Protein AF-A0A532VH08-F1 (afdb_monomer_lite)

Structure (mmCIF, N/CA/C/O backbone):
data_AF-A0A532VH08-F1
#
_entry.id   AF-A0A532VH08-F1
#
loop_
_atom_site.group_PDB
_atom_site.id
_atom_site.type_symbol
_atom_site.label_atom_id
_atom_site.label_alt_id
_atom_site.label_comp_id
_atom_site.label_asym_id
_atom_site.label_entity_id
_atom_site.label_seq_id
_atom_site.pdbx_PDB_ins_code
_atom_site.Cartn_x
_atom_site.Cartn_y
_atom_site.Cartn_z
_atom_site.occupancy
_atom_site.B_iso_or_equiv
_atom_site.auth_seq_id
_atom_site.auth_comp_id
_atom_site.auth_asym_id
_atom_site.auth_atom_id
_atom_site.pdbx_PDB_model_num
ATOM 1 N N . MET A 1 1 ? -5.605 -29.912 39.527 1.00 62.56 1 MET A N 1
ATOM 2 C CA . MET A 1 1 ? -6.543 -29.839 38.380 1.00 62.56 1 MET A CA 1
ATOM 3 C C . MET A 1 1 ? -7.605 -28.742 38.532 1.00 62.56 1 MET A C 1
ATOM 5 O O . MET A 1 1 ? -7.595 -27.837 37.713 1.00 62.56 1 MET A O 1
ATOM 9 N N . ARG A 1 2 ? -8.442 -28.710 39.589 1.00 68.25 2 ARG A N 1
ATOM 10 C CA . ARG A 1 2 ? -9.484 -27.662 39.776 1.00 68.25 2 ARG A CA 1
ATOM 11 C C . ARG A 1 2 ? -8.990 -26.202 39.764 1.00 68.25 2 ARG A C 1
ATOM 13 O O . ARG A 1 2 ? -9.642 -25.358 39.169 1.00 68.25 2 ARG A O 1
ATOM 20 N N . ARG A 1 3 ? -7.839 -25.901 40.382 1.00 71.44 3 ARG A N 1
ATOM 21 C CA . ARG A 1 3 ? -7.271 -24.534 40.407 1.00 71.44 3 ARG A CA 1
ATOM 22 C C . ARG A 1 3 ? -6.754 -24.064 39.043 1.00 71.44 3 ARG A C 1
ATOM 24 O O . ARG A 1 3 ? -6.886 -22.894 38.728 1.00 71.44 3 ARG A O 1
ATOM 31 N N . ILE A 1 4 ? -6.221 -24.981 38.235 1.00 72.94 4 ILE A N 1
ATOM 32 C CA . ILE A 1 4 ? -5.738 -24.692 36.875 1.00 72.94 4 ILE A CA 1
ATOM 33 C C . ILE A 1 4 ? -6.932 -24.428 35.951 1.00 72.94 4 ILE A C 1
ATOM 35 O O . ILE A 1 4 ? -6.921 -23.461 35.203 1.00 72.94 4 ILE A O 1
ATOM 39 N N . LEU A 1 5 ? -7.998 -25.227 36.070 1.00 71.75 5 LEU A N 1
ATOM 40 C CA . LEU A 1 5 ? -9.233 -25.027 35.311 1.00 71.75 5 LEU A CA 1
ATOM 41 C C . LEU A 1 5 ? -9.911 -23.689 35.654 1.00 71.75 5 LEU A C 1
ATOM 43 O O . LEU A 1 5 ? -10.323 -22.971 34.754 1.00 71.75 5 LEU A O 1
ATOM 47 N N . ALA A 1 6 ? -9.972 -23.320 36.937 1.00 75.06 6 ALA A N 1
ATOM 48 C CA . ALA A 1 6 ? -10.506 -22.023 37.356 1.00 75.06 6 ALA A CA 1
ATOM 49 C C . ALA A 1 6 ? -9.667 -20.844 36.827 1.00 75.06 6 ALA A C 1
ATOM 51 O O . ALA A 1 6 ? -10.232 -19.851 36.380 1.00 75.06 6 ALA A O 1
ATOM 52 N N . LEU A 1 7 ? -8.334 -20.968 36.824 1.00 75.38 7 LEU A N 1
ATOM 53 C CA . LEU A 1 7 ? -7.438 -19.943 36.280 1.00 75.38 7 LEU A CA 1
ATOM 54 C C . LEU A 1 7 ? -7.625 -19.773 34.763 1.00 75.38 7 LEU A C 1
ATOM 56 O O . LEU A 1 7 ? -7.715 -18.651 34.279 1.00 75.38 7 LEU A O 1
ATOM 60 N N . LEU A 1 8 ? -7.738 -20.882 34.024 1.00 74.19 8 LEU A N 1
ATOM 61 C CA . LEU A 1 8 ? -7.987 -20.873 32.579 1.00 74.19 8 LEU A CA 1
ATOM 62 C C . LEU A 1 8 ? -9.340 -20.244 32.232 1.00 74.19 8 LEU A C 1
ATOM 64 O O . LEU A 1 8 ? -9.418 -19.468 31.286 1.00 74.19 8 LEU A O 1
ATOM 68 N N . ILE A 1 9 ? -10.383 -20.531 33.017 1.00 77.69 9 ILE A N 1
ATOM 69 C CA . ILE A 1 9 ? -11.708 -19.921 32.850 1.00 77.69 9 ILE A CA 1
ATOM 70 C C . ILE A 1 9 ? -11.629 -18.405 33.063 1.00 77.69 9 ILE A C 1
ATOM 72 O O . ILE A 1 9 ? -12.128 -17.658 32.231 1.00 77.69 9 ILE A O 1
ATOM 76 N N . VAL A 1 10 ? -10.965 -17.935 34.125 1.00 75.94 10 VAL A N 1
ATOM 77 C CA . VAL A 1 10 ? -10.806 -16.491 34.387 1.00 75.94 10 VAL A CA 1
ATOM 78 C C . VAL A 1 10 ? -10.031 -15.794 33.266 1.00 75.94 10 VAL A C 1
ATOM 80 O O . VAL A 1 10 ? -10.439 -14.722 32.830 1.00 75.94 10 VAL A O 1
ATOM 83 N N . ILE A 1 11 ? -8.957 -16.409 32.759 1.00 74.31 11 ILE A N 1
ATOM 84 C CA . ILE A 1 11 ? -8.199 -15.870 31.621 1.00 74.31 11 ILE A CA 1
ATOM 85 C C . ILE A 1 11 ? -9.108 -15.756 30.391 1.00 74.31 11 ILE A C 1
ATOM 87 O O . ILE A 1 11 ? -9.176 -14.687 29.795 1.00 74.31 11 ILE A O 1
ATOM 91 N N . LEU A 1 12 ? -9.868 -16.803 30.056 1.00 69.75 12 LEU A N 1
ATOM 92 C CA . LEU A 1 12 ? -10.827 -16.782 28.944 1.00 69.75 12 LEU A CA 1
ATOM 93 C C . LEU A 1 12 ? -11.893 -15.686 29.098 1.00 69.75 12 LEU A C 1
ATOM 95 O O . LEU A 1 12 ? -12.170 -14.968 28.139 1.00 69.75 12 LEU A O 1
ATOM 99 N N . PHE A 1 13 ? -12.451 -15.520 30.301 1.00 76.00 13 PHE A N 1
ATOM 100 C CA . PHE A 1 13 ? -13.467 -14.501 30.585 1.00 76.00 13 PHE A CA 1
ATOM 101 C C . PHE A 1 13 ? -12.951 -13.064 30.466 1.00 76.00 13 PHE A C 1
ATOM 103 O O . PHE A 1 13 ? -13.750 -12.171 30.214 1.00 76.00 13 PHE A O 1
ATOM 110 N N . LEU A 1 14 ? -11.649 -12.823 30.636 1.00 75.12 14 LEU A N 1
ATOM 111 C CA . LEU A 1 14 ? -11.055 -11.490 30.484 1.00 75.12 14 LEU A CA 1
ATOM 112 C C . LEU A 1 14 ? -10.554 -11.228 29.058 1.00 75.12 14 LEU A C 1
ATOM 114 O O . LEU A 1 14 ? -10.615 -10.099 28.580 1.00 75.12 14 LEU A O 1
ATOM 118 N N . TRP A 1 15 ? -10.072 -12.260 28.367 1.00 68.38 15 TRP A N 1
ATOM 119 C CA . TRP A 1 15 ? -9.426 -12.109 27.061 1.00 68.38 15 TRP A CA 1
ATOM 120 C C . TRP A 1 15 ? -10.425 -11.987 25.904 1.00 68.38 15 TRP A C 1
ATOM 122 O O . TRP A 1 15 ? -10.233 -11.179 24.994 1.00 68.38 15 TRP A O 1
ATOM 132 N N . VAL A 1 16 ? -11.522 -12.749 25.950 1.00 74.69 16 VAL A N 1
ATOM 133 C CA . VAL A 1 16 ? -12.550 -12.728 24.896 1.00 74.69 16 VAL A CA 1
ATOM 134 C C . VAL A 1 16 ? -13.257 -11.365 24.798 1.00 74.69 16 VAL A C 1
ATOM 136 O O . VAL A 1 16 ? -13.369 -10.846 23.691 1.00 74.69 16 VAL A O 1
ATOM 139 N N . PRO A 1 17 ? -13.678 -10.711 25.899 1.00 79.50 17 PRO A N 1
ATOM 140 C CA . PRO A 1 17 ? -14.313 -9.396 25.799 1.00 79.50 17 PRO A CA 1
ATOM 141 C C . PRO A 1 17 ? -13.361 -8.302 25.312 1.00 79.50 17 PRO A C 1
ATOM 143 O O . PRO A 1 17 ? -13.773 -7.439 24.546 1.00 79.50 17 PRO A O 1
ATOM 146 N N . ALA A 1 18 ? -12.089 -8.339 25.726 1.00 73.81 18 ALA A N 1
ATOM 147 C CA . ALA A 1 18 ? -11.102 -7.337 25.324 1.00 73.81 18 ALA A CA 1
ATOM 148 C C . ALA A 1 18 ? -10.767 -7.420 23.825 1.00 73.81 18 ALA A C 1
ATOM 150 O O . ALA A 1 18 ? -10.678 -6.398 23.149 1.00 73.81 18 ALA A O 1
ATOM 151 N N . THR A 1 19 ? -10.619 -8.638 23.296 1.00 79.62 19 THR A N 1
ATOM 152 C CA . THR A 1 19 ? -10.403 -8.860 21.856 1.00 79.62 19 THR A CA 1
ATOM 153 C C . THR A 1 19 ? -11.618 -8.438 21.035 1.00 79.62 19 THR A C 1
ATOM 155 O O . THR A 1 19 ? -11.456 -7.746 20.035 1.00 79.62 19 THR A O 1
ATOM 158 N N . LEU A 1 20 ? -12.829 -8.762 21.497 1.00 82.94 20 LEU A N 1
ATOM 159 C CA . LEU A 1 20 ? -14.063 -8.335 20.841 1.00 82.94 20 LEU A CA 1
ATOM 160 C C . LEU A 1 20 ? -14.226 -6.808 20.840 1.00 82.94 20 LEU A C 1
ATOM 162 O O . LEU A 1 20 ? -14.571 -6.239 19.812 1.00 82.94 20 LEU A O 1
ATOM 166 N N . ALA A 1 21 ? -13.948 -6.138 21.961 1.00 83.19 21 ALA A N 1
ATOM 167 C CA . ALA A 1 21 ? -14.013 -4.680 22.045 1.00 83.19 21 ALA A CA 1
ATOM 168 C C . ALA A 1 21 ? -13.014 -4.005 21.091 1.00 83.19 21 ALA A C 1
ATOM 170 O O . ALA A 1 21 ? -13.383 -3.066 20.391 1.00 83.19 21 ALA A O 1
ATOM 171 N N . SER A 1 22 ? -11.781 -4.523 21.008 1.00 85.75 22 SER A N 1
ATOM 172 C CA . SER A 1 22 ? -10.783 -4.024 20.052 1.00 85.75 22 SER A CA 1
ATOM 173 C C . SER A 1 22 ? -11.215 -4.214 18.599 1.00 85.75 22 SER A C 1
ATOM 175 O O . SER A 1 22 ? -10.867 -3.378 17.769 1.00 85.75 22 SER A O 1
ATOM 177 N N . GLU A 1 23 ? -11.904 -5.310 18.275 1.00 87.69 23 GLU A N 1
ATOM 178 C CA . GLU A 1 23 ? -12.395 -5.543 16.917 1.00 87.69 23 GLU A CA 1
ATOM 179 C C . GLU A 1 23 ? -13.557 -4.601 16.589 1.00 87.69 23 GLU A C 1
ATOM 181 O O . GLU A 1 23 ? -13.567 -4.007 15.519 1.00 87.69 23 GLU A O 1
ATOM 186 N N . ILE A 1 24 ? -14.484 -4.379 17.526 1.00 86.50 24 ILE A N 1
ATOM 187 C CA . ILE A 1 24 ? -15.583 -3.416 17.353 1.00 86.50 24 ILE A CA 1
ATOM 188 C C . ILE A 1 24 ? -15.036 -2.010 17.089 1.00 86.50 24 ILE A C 1
ATOM 190 O O . ILE A 1 24 ? -15.437 -1.385 16.113 1.00 86.50 24 ILE A O 1
ATOM 194 N N . GLU A 1 25 ? -14.086 -1.534 17.898 1.00 87.44 25 GLU A N 1
ATOM 195 C CA . GLU A 1 25 ? -13.481 -0.209 17.706 1.00 87.44 25 GLU A CA 1
ATOM 196 C C . GLU A 1 25 ? -12.747 -0.101 16.359 1.00 87.44 25 GLU A C 1
ATOM 198 O O . GLU A 1 25 ? -12.806 0.931 15.687 1.00 87.44 25 GLU A O 1
ATOM 203 N N . PHE A 1 26 ? -12.065 -1.175 15.942 1.00 91.31 26 PHE A N 1
ATOM 204 C CA . PHE A 1 26 ? -11.436 -1.235 14.627 1.00 91.31 26 PHE A CA 1
ATOM 205 C C . PHE A 1 26 ? -12.485 -1.113 13.515 1.00 91.31 26 PHE A C 1
ATOM 207 O O . PHE A 1 26 ? -12.312 -0.302 12.617 1.00 91.31 26 PHE A O 1
ATOM 214 N N . GLN A 1 27 ? -13.603 -1.836 13.587 1.00 90.69 27 GLN A N 1
ATOM 215 C CA . GLN A 1 27 ? -14.666 -1.749 12.578 1.00 90.69 27 GLN A CA 1
ATOM 216 C C . GLN A 1 27 ? -15.382 -0.388 12.581 1.00 90.69 27 GLN A C 1
ATOM 218 O O . GLN A 1 27 ? -15.678 0.154 11.517 1.00 90.69 27 GLN A O 1
ATOM 223 N N . GLU A 1 28 ? -15.620 0.212 13.750 1.00 88.81 28 GLU A N 1
ATOM 224 C CA . GLU A 1 28 ? -16.169 1.572 13.858 1.00 88.81 28 GLU A CA 1
ATOM 225 C C . GLU A 1 28 ? -15.267 2.602 13.163 1.00 88.81 28 GLU A C 1
ATOM 227 O O . GLU A 1 28 ? -15.762 3.533 12.516 1.00 88.81 28 GLU A O 1
ATOM 232 N N . GLY A 1 29 ? -13.949 2.394 13.215 1.00 90.62 29 GLY A N 1
ATOM 233 C CA . GLY A 1 29 ? -12.956 3.221 12.539 1.00 90.62 29 GLY A CA 1
ATOM 234 C C . GLY A 1 29 ? -13.136 3.352 11.028 1.00 90.62 29 GLY A C 1
ATOM 235 O O . GLY A 1 29 ? -12.830 4.416 10.482 1.00 90.62 29 GLY A O 1
ATOM 236 N N . LEU A 1 30 ? -13.716 2.346 10.362 1.00 91.00 30 LEU A N 1
ATOM 237 C CA . LEU A 1 30 ? -13.989 2.381 8.919 1.00 91.00 30 LEU A CA 1
ATOM 238 C C . LEU A 1 30 ? -14.964 3.500 8.538 1.00 91.00 30 LEU A C 1
ATOM 240 O O . LEU A 1 30 ? -14.948 3.974 7.403 1.00 91.00 30 LEU A O 1
ATOM 244 N N . SER A 1 31 ? -15.805 3.935 9.481 1.00 91.75 31 SER A N 1
ATOM 245 C CA . SER A 1 31 ? -16.763 5.024 9.275 1.00 91.75 31 SER A CA 1
ATOM 246 C C . SER A 1 31 ? -16.163 6.423 9.469 1.00 91.75 31 SER A C 1
ATOM 248 O O . SER A 1 31 ? -16.812 7.422 9.154 1.00 91.75 31 SER A O 1
ATOM 250 N N . SER A 1 32 ? -14.930 6.517 9.978 1.00 93.50 32 SER A N 1
ATOM 251 C CA . SER A 1 32 ? -14.246 7.792 10.189 1.00 93.50 32 SER A CA 1
ATOM 252 C C . SER A 1 32 ? -13.729 8.384 8.879 1.00 93.50 32 SER A C 1
ATOM 254 O O . SER A 1 32 ? -13.313 7.671 7.970 1.00 93.50 32 SER A O 1
ATOM 256 N N . PHE A 1 33 ? -13.677 9.714 8.810 1.00 92.81 33 PHE A N 1
ATOM 257 C CA . PHE A 1 33 ? -13.095 10.461 7.688 1.00 92.81 33 PHE A CA 1
ATOM 258 C C . PHE A 1 33 ? -11.703 11.030 8.001 1.00 92.81 33 PHE A C 1
ATOM 260 O O . PHE A 1 33 ? -11.117 11.716 7.164 1.00 92.81 33 PHE A O 1
ATOM 267 N N . PHE A 1 34 ? -11.179 10.792 9.208 1.00 95.25 34 PHE A N 1
ATOM 268 C CA . PHE A 1 34 ? -9.961 11.439 9.695 1.00 95.25 34 PHE A CA 1
ATOM 269 C C . PHE A 1 34 ? -8.754 10.504 9.668 1.00 95.25 34 PHE A C 1
ATOM 271 O O . PHE A 1 34 ? -8.799 9.367 10.148 1.00 95.25 34 PHE A O 1
ATOM 278 N N . GLY A 1 35 ? -7.644 11.023 9.143 1.00 94.31 35 GLY A N 1
ATOM 279 C CA . GLY A 1 35 ? -6.388 10.300 9.050 1.00 94.31 35 GLY A CA 1
ATOM 280 C C . GLY A 1 35 ? -5.162 11.192 8.961 1.00 94.31 35 GLY A C 1
ATOM 281 O O . GLY A 1 35 ? -5.267 12.408 8.801 1.00 94.31 35 GLY A O 1
ATOM 282 N N . PHE A 1 36 ? -3.998 10.559 9.072 1.00 95.12 36 PHE A N 1
ATOM 283 C CA . PHE A 1 36 ? -2.697 11.215 9.176 1.00 95.12 36 PHE A CA 1
ATOM 284 C C . PHE A 1 36 ? -1.694 10.602 8.200 1.00 95.12 36 PHE A C 1
ATOM 286 O O . PHE A 1 36 ? -1.861 9.475 7.738 1.00 95.12 36 PHE A O 1
ATOM 293 N N . MET A 1 37 ? -0.653 11.365 7.864 1.00 92.81 37 MET A N 1
ATOM 294 C CA . MET A 1 37 ? 0.363 10.963 6.896 1.00 92.81 37 MET A CA 1
ATOM 2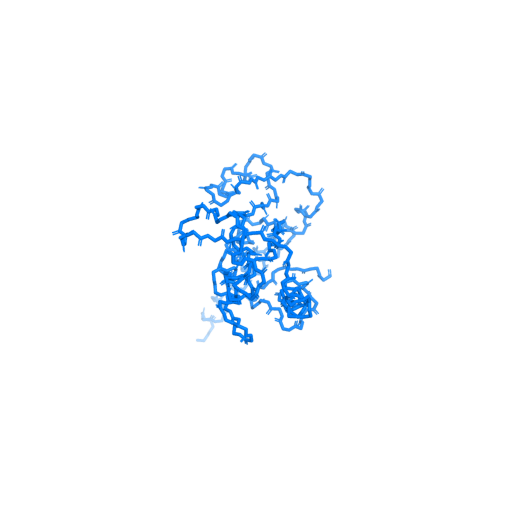95 C C . MET A 1 37 ? 1.785 11.251 7.406 1.00 92.81 37 MET A C 1
ATOM 297 O O . MET A 1 37 ? 2.285 12.361 7.201 1.00 92.81 37 MET A O 1
ATOM 301 N N . PRO A 1 38 ? 2.462 10.258 8.001 1.00 93.19 38 PRO A N 1
ATOM 302 C CA . PRO A 1 38 ? 1.903 9.029 8.569 1.00 93.19 38 PRO A CA 1
ATOM 303 C C . PRO A 1 38 ? 1.427 9.232 10.016 1.00 93.19 38 PRO A C 1
ATOM 305 O O . PRO A 1 38 ? 1.951 10.075 10.745 1.00 93.19 38 PRO A O 1
ATOM 308 N N . ALA A 1 39 ? 0.473 8.412 10.450 1.00 94.19 39 ALA A N 1
ATOM 309 C CA . ALA A 1 39 ? 0.109 8.258 11.860 1.00 94.19 39 ALA A CA 1
ATOM 310 C C . ALA A 1 39 ? 1.216 7.553 12.665 1.00 94.19 39 ALA A C 1
ATOM 312 O O . ALA A 1 39 ? 1.300 7.721 13.879 1.00 94.19 39 ALA A O 1
ATOM 313 N N . GLU A 1 40 ? 2.086 6.781 11.995 1.00 93.06 40 GLU A N 1
ATOM 314 C CA . GLU A 1 40 ? 3.086 5.920 12.638 1.00 93.06 40 GLU A CA 1
ATOM 315 C C . GLU A 1 40 ? 3.971 6.643 13.660 1.00 93.06 40 GLU A C 1
ATOM 317 O O . GLU A 1 40 ? 4.342 6.037 14.671 1.00 93.06 40 GLU A O 1
ATOM 322 N N . PHE A 1 41 ? 4.300 7.915 13.422 1.00 92.44 41 PHE A N 1
ATOM 323 C CA . PHE A 1 41 ? 5.148 8.690 14.325 1.00 92.44 41 PHE A CA 1
ATOM 324 C C . PHE A 1 41 ? 4.620 8.722 15.759 1.00 92.44 41 PHE A C 1
ATOM 326 O O . PHE A 1 41 ? 5.426 8.739 16.687 1.00 92.44 41 PHE A O 1
ATOM 333 N N . ASP A 1 42 ? 3.297 8.708 15.924 1.00 94.88 42 ASP A N 1
ATOM 334 C CA . ASP A 1 42 ? 2.648 8.743 17.224 1.00 94.88 42 ASP A CA 1
ATOM 335 C C . ASP A 1 42 ? 1.209 8.219 17.125 1.00 94.88 42 ASP A C 1
ATOM 337 O O . ASP A 1 42 ? 0.242 8.983 17.124 1.00 94.88 42 ASP A O 1
ATOM 341 N N . PHE A 1 43 ? 1.056 6.900 16.983 1.00 94.94 43 PHE A N 1
ATOM 342 C CA . PHE A 1 43 ? -0.268 6.293 16.832 1.00 94.94 43 PHE A CA 1
ATOM 343 C C . PHE A 1 43 ? -1.202 6.604 18.011 1.00 94.94 43 PHE A C 1
ATOM 345 O O . PHE A 1 43 ? -2.398 6.769 17.793 1.00 94.94 43 PHE A O 1
ATOM 352 N N . GLU A 1 44 ? -0.676 6.703 19.235 1.00 94.69 44 GLU A N 1
ATOM 353 C CA . GLU A 1 44 ? -1.476 6.940 20.442 1.00 94.69 44 GLU A CA 1
ATOM 354 C C . GLU A 1 44 ? -2.117 8.328 20.409 1.00 94.69 44 GLU A C 1
ATOM 356 O O . GLU A 1 44 ? -3.343 8.433 20.365 1.00 94.69 44 GLU A O 1
ATOM 361 N N . HIS A 1 45 ? -1.321 9.394 20.303 1.00 96.00 45 HIS A N 1
ATOM 362 C CA . HIS A 1 45 ? -1.880 10.749 20.272 1.00 96.00 45 HIS A CA 1
ATOM 363 C C . HIS A 1 45 ? -2.657 11.025 18.980 1.00 96.00 45 HIS A C 1
ATOM 365 O O . HIS A 1 45 ? -3.621 11.792 18.972 1.00 96.00 45 HIS A O 1
ATOM 371 N N . THR A 1 46 ? -2.285 10.371 17.877 1.00 95.62 46 THR A N 1
ATOM 372 C CA . THR A 1 46 ? -3.049 10.445 16.627 1.00 95.62 46 THR A CA 1
ATOM 373 C C . THR A 1 46 ? -4.449 9.849 16.797 1.00 95.62 46 THR A C 1
ATOM 375 O O . THR A 1 46 ? -5.426 10.406 16.289 1.00 95.62 46 THR A O 1
ATOM 378 N N . LYS A 1 47 ? -4.563 8.738 17.534 1.00 94.19 47 LYS A N 1
ATOM 379 C CA . LYS A 1 47 ? -5.846 8.105 17.853 1.00 94.19 47 LYS A CA 1
ATOM 380 C C . LYS A 1 47 ? -6.676 8.986 18.781 1.00 94.19 47 LYS A C 1
ATOM 382 O O . LYS A 1 47 ? -7.853 9.207 18.511 1.00 94.19 47 LYS A O 1
ATOM 387 N N . GLU A 1 48 ? -6.058 9.552 19.819 1.00 94.38 48 GLU A N 1
ATOM 388 C CA . GLU A 1 48 ? -6.702 10.502 20.741 1.00 94.38 48 GLU A CA 1
ATOM 389 C C . GLU A 1 48 ? -7.229 11.754 20.023 1.00 94.38 48 GLU A C 1
ATOM 391 O O . GLU A 1 48 ? -8.291 12.273 20.369 1.00 94.38 48 GLU A O 1
ATOM 396 N N . ALA A 1 49 ? -6.536 12.205 18.974 1.00 94.75 49 ALA A N 1
ATOM 397 C CA . ALA A 1 49 ? -6.976 13.297 18.108 1.00 94.75 49 ALA A CA 1
ATOM 398 C C . ALA A 1 49 ? -8.130 12.915 17.153 1.00 94.75 49 ALA A C 1
ATOM 400 O O . ALA A 1 49 ? -8.557 13.741 16.344 1.00 94.75 49 ALA A O 1
ATOM 401 N N . GLY A 1 50 ? -8.641 11.681 17.228 1.00 94.38 50 GLY A N 1
ATOM 402 C CA . GLY A 1 50 ? -9.733 11.176 16.396 1.00 94.38 50 GLY A CA 1
ATOM 403 C C . GLY A 1 50 ? -9.289 10.595 15.053 1.00 94.38 50 GLY A C 1
ATOM 404 O O . GLY A 1 50 ? -10.119 10.443 14.157 1.00 94.38 50 GLY A O 1
ATOM 405 N N . GLY A 1 51 ? -8.001 10.286 14.881 1.00 95.75 51 GLY A N 1
ATOM 406 C CA . GLY A 1 51 ? -7.479 9.624 13.689 1.00 95.75 51 GLY A CA 1
ATOM 407 C C . GLY A 1 51 ? -7.802 8.130 13.659 1.00 95.75 51 GLY A C 1
ATOM 408 O O . GLY A 1 51 ? -7.639 7.431 14.654 1.00 95.75 51 GLY A O 1
ATOM 409 N N . TYR A 1 52 ? -8.226 7.637 12.495 1.00 96.25 52 TYR A N 1
ATOM 410 C CA . TYR A 1 52 ? -8.474 6.208 12.247 1.00 96.25 52 TYR A CA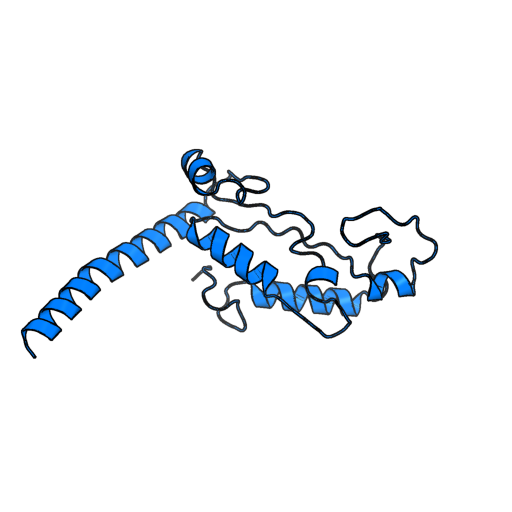 1
ATOM 411 C C . TYR A 1 52 ? -7.850 5.717 10.943 1.00 96.25 52 TYR A C 1
ATOM 413 O O . TYR A 1 52 ? -7.703 4.516 10.746 1.00 96.25 52 TYR A O 1
ATOM 421 N N . TRP A 1 53 ? -7.447 6.629 10.060 1.00 96.44 53 TRP A N 1
ATOM 422 C CA . TRP A 1 53 ? -6.742 6.294 8.831 1.00 96.44 53 TRP A CA 1
ATOM 423 C C . TRP A 1 53 ? -5.274 6.687 8.922 1.00 96.44 53 TRP A C 1
ATOM 425 O O . TRP A 1 53 ? -4.921 7.784 9.354 1.00 96.44 53 TRP A O 1
ATOM 435 N N . ASP A 1 54 ? -4.410 5.791 8.482 1.00 95.75 54 ASP A N 1
ATOM 436 C CA . ASP A 1 54 ? -2.987 6.027 8.345 1.00 95.75 54 ASP A CA 1
ATOM 437 C C . ASP A 1 54 ? -2.606 5.930 6.874 1.00 95.75 54 ASP A C 1
ATOM 439 O O . ASP A 1 54 ? -2.866 4.921 6.216 1.00 95.75 54 ASP A O 1
ATOM 443 N N . ARG A 1 55 ? -1.982 6.983 6.354 1.00 95.19 55 ARG A N 1
ATOM 444 C CA . ARG A 1 55 ? -1.344 6.972 5.045 1.00 95.19 55 ARG A CA 1
ATOM 445 C C . ARG A 1 55 ? 0.168 6.835 5.244 1.00 95.19 55 ARG A C 1
ATOM 447 O O . ARG A 1 55 ? 0.818 7.829 5.576 1.00 95.19 55 ARG A O 1
ATOM 454 N N . PRO A 1 56 ? 0.746 5.657 4.975 1.00 93.81 56 PRO A N 1
ATOM 455 C CA . PRO A 1 56 ? 2.168 5.420 5.184 1.00 93.81 56 PRO A CA 1
ATOM 456 C C . PRO A 1 56 ? 3.045 6.279 4.275 1.00 93.81 56 PRO A C 1
ATOM 458 O O . PRO A 1 56 ? 2.587 6.814 3.255 1.00 93.81 56 PRO A O 1
ATOM 461 N N . PHE A 1 57 ? 4.336 6.353 4.608 1.00 87.25 57 PHE A N 1
ATOM 462 C CA . PHE A 1 57 ? 5.332 6.897 3.688 1.00 87.25 57 PHE A CA 1
ATOM 463 C C . PHE A 1 57 ? 5.288 6.180 2.337 1.00 87.25 57 PHE A C 1
ATOM 465 O O . PHE A 1 57 ? 5.037 4.975 2.243 1.00 87.25 57 PHE A O 1
ATOM 472 N N . PHE A 1 58 ? 5.519 6.953 1.280 1.00 77.31 58 PHE A N 1
ATOM 473 C CA . PHE A 1 58 ? 5.244 6.539 -0.091 1.00 77.31 58 PHE A CA 1
ATOM 474 C C . PHE A 1 58 ? 6.055 5.316 -0.534 1.00 77.31 58 PHE A C 1
ATOM 476 O O . PHE A 1 58 ? 5.607 4.541 -1.371 1.00 77.31 58 PHE A O 1
ATOM 483 N N . GLU A 1 59 ? 7.245 5.143 0.030 1.00 84.31 59 GLU A N 1
ATOM 484 C CA . GLU A 1 59 ? 8.191 4.095 -0.329 1.00 84.31 59 GLU A CA 1
ATOM 485 C C . GLU A 1 59 ? 7.794 2.707 0.189 1.00 84.31 59 GLU A C 1
ATOM 487 O O . GLU A 1 59 ? 8.366 1.711 -0.262 1.00 84.31 59 GLU A O 1
ATOM 492 N N . LEU A 1 60 ? 6.858 2.629 1.142 1.00 91.75 60 LEU A N 1
ATOM 493 C CA . LEU A 1 60 ? 6.460 1.369 1.768 1.00 91.75 60 LEU A CA 1
ATOM 494 C C . LEU A 1 60 ? 5.727 0.455 0.777 1.00 91.75 60 LEU A C 1
ATOM 496 O O . LEU A 1 60 ? 6.025 -0.730 0.706 1.00 91.75 60 LEU A O 1
ATOM 500 N N . PHE A 1 61 ? 4.827 1.021 -0.030 1.00 95.81 61 PHE A N 1
ATOM 501 C CA . PHE A 1 61 ? 4.048 0.312 -1.054 1.00 95.81 61 PHE A CA 1
ATOM 502 C C . PHE A 1 61 ? 4.607 0.542 -2.471 1.00 95.81 61 PHE A C 1
ATOM 504 O O . PHE A 1 61 ? 3.888 0.486 -3.472 1.00 95.81 61 PHE A O 1
ATOM 511 N N . GLU A 1 62 ? 5.908 0.820 -2.569 1.00 95.12 62 GLU A N 1
ATOM 512 C CA . GLU A 1 62 ? 6.612 0.904 -3.846 1.00 95.12 62 GLU A CA 1
ATOM 513 C C . GLU A 1 62 ? 6.889 -0.494 -4.409 1.00 95.12 62 GLU A C 1
ATOM 515 O O . GLU A 1 62 ? 7.387 -1.372 -3.704 1.00 95.12 62 GLU A O 1
ATOM 520 N N . TRP A 1 63 ? 6.637 -0.674 -5.708 1.00 97.19 63 TRP A N 1
ATOM 521 C CA . TRP A 1 63 ? 6.850 -1.937 -6.414 1.00 97.19 63 TRP A CA 1
ATOM 522 C C . TRP A 1 63 ? 8.237 -2.534 -6.154 1.00 97.19 63 TRP A C 1
ATOM 524 O O . TRP A 1 63 ? 8.332 -3.663 -5.696 1.00 97.19 63 TRP A O 1
ATOM 534 N N . GLY A 1 64 ? 9.313 -1.764 -6.321 1.00 94.69 64 GLY A N 1
ATOM 535 C CA . GLY A 1 64 ? 10.683 -2.227 -6.090 1.00 94.69 64 GLY A CA 1
ATOM 536 C C . GLY A 1 64 ? 11.077 -2.418 -4.624 1.00 94.69 64 GLY A C 1
ATOM 537 O O . GLY A 1 64 ? 12.140 -2.980 -4.364 1.00 94.69 64 GLY A O 1
ATOM 538 N N . MET A 1 65 ? 10.272 -1.941 -3.666 1.00 93.44 65 MET A N 1
ATOM 539 C CA . MET A 1 65 ? 10.467 -2.254 -2.245 1.00 93.44 65 MET A CA 1
ATOM 540 C C . MET A 1 65 ? 10.018 -3.686 -1.951 1.00 93.44 65 MET A C 1
ATOM 542 O O . MET A 1 65 ? 10.716 -4.418 -1.257 1.00 93.44 65 MET A O 1
ATOM 546 N N . ILE A 1 66 ? 8.873 -4.079 -2.502 1.00 97.44 66 ILE A N 1
ATOM 547 C CA . ILE A 1 66 ? 8.270 -5.393 -2.269 1.00 97.44 66 ILE A CA 1
ATOM 548 C C . ILE A 1 66 ? 8.844 -6.421 -3.246 1.00 97.44 66 ILE A C 1
ATOM 550 O O . ILE A 1 66 ? 9.213 -7.519 -2.850 1.00 97.44 66 ILE A O 1
ATOM 554 N N . GLU A 1 67 ? 8.964 -6.065 -4.520 1.00 97.62 67 GLU A N 1
ATOM 555 C CA . GLU A 1 67 ? 9.507 -6.903 -5.582 1.00 97.62 67 GLU A CA 1
ATOM 556 C C . GLU A 1 67 ? 10.859 -6.352 -6.043 1.00 97.62 67 GLU A C 1
ATOM 558 O O . GLU A 1 67 ? 10.976 -5.662 -7.055 1.00 97.62 67 GLU A O 1
ATOM 563 N N . SER A 1 68 ? 11.915 -6.615 -5.268 1.00 94.69 68 SER A N 1
ATOM 564 C CA . SER A 1 68 ? 13.254 -6.061 -5.550 1.00 94.69 68 SER A CA 1
ATOM 565 C C . SER A 1 68 ? 13.918 -6.642 -6.808 1.00 94.69 68 SER A C 1
ATOM 567 O O . SER A 1 68 ? 14.880 -6.067 -7.325 1.00 94.69 68 SER A O 1
ATOM 569 N N . LYS A 1 69 ? 13.402 -7.774 -7.300 1.00 95.19 69 LYS A N 1
ATOM 570 C CA . LYS A 1 69 ? 13.750 -8.448 -8.556 1.00 95.19 69 LYS A CA 1
ATOM 571 C C . LYS A 1 69 ? 12.488 -9.107 -9.100 1.00 95.19 69 LYS A C 1
ATOM 573 O O . LYS A 1 69 ? 11.695 -9.595 -8.298 1.00 95.19 69 LYS A O 1
ATOM 578 N N . GLU A 1 70 ? 12.344 -9.176 -10.420 1.00 95.25 70 GLU A N 1
ATOM 579 C CA . GLU A 1 70 ? 11.190 -9.816 -11.063 1.00 95.25 70 GLU A CA 1
ATOM 580 C C . GLU A 1 70 ? 10.926 -11.223 -10.491 1.00 95.25 70 GLU A C 1
ATOM 582 O O . GLU A 1 70 ? 11.823 -12.068 -10.415 1.00 95.25 70 GLU A O 1
ATOM 587 N N . GLY A 1 71 ? 9.693 -11.455 -10.046 1.00 95.50 71 GLY A N 1
ATOM 588 C CA . GLY A 1 71 ? 9.214 -12.696 -9.444 1.00 95.50 71 GLY A CA 1
ATOM 589 C C . GLY A 1 71 ? 9.557 -12.896 -7.963 1.00 95.50 71 GLY A C 1
ATOM 590 O O . GLY A 1 71 ? 9.090 -13.875 -7.376 1.00 95.50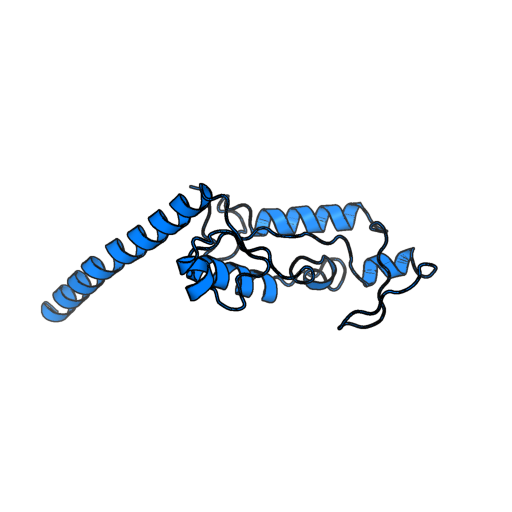 71 GLY A O 1
ATOM 591 N N . TRP A 1 72 ? 10.345 -12.017 -7.337 1.00 97.12 72 TRP A N 1
ATOM 592 C CA . TRP A 1 72 ? 10.773 -12.160 -5.942 1.00 97.12 72 TRP A CA 1
ATOM 593 C C . TRP A 1 72 ? 10.085 -11.138 -5.034 1.00 97.12 72 TRP A C 1
ATOM 595 O O . TRP A 1 72 ? 10.479 -9.977 -5.014 1.00 97.12 72 TRP A O 1
ATOM 605 N N . PHE A 1 73 ? 9.092 -11.585 -4.258 1.00 97.56 73 PHE A N 1
ATOM 606 C CA . PHE A 1 73 ? 8.272 -10.740 -3.383 1.00 97.56 73 PHE A CA 1
ATOM 607 C C . PHE A 1 73 ? 8.673 -10.879 -1.907 1.00 97.56 73 PHE A C 1
ATOM 609 O O . PHE A 1 73 ? 8.758 -11.992 -1.386 1.00 97.56 73 PHE A O 1
ATOM 616 N N . ASP A 1 74 ? 8.853 -9.752 -1.222 1.00 97.56 74 ASP A N 1
ATOM 617 C CA . ASP A 1 74 ? 9.144 -9.656 0.209 1.00 97.56 74 ASP A CA 1
ATOM 618 C C . ASP A 1 74 ? 8.240 -8.609 0.875 1.00 97.56 74 ASP A C 1
ATOM 620 O O . ASP A 1 74 ? 8.463 -7.402 0.783 1.00 97.56 74 ASP A O 1
ATOM 624 N N . PHE A 1 75 ? 7.215 -9.095 1.576 1.00 97.62 75 PHE A N 1
ATOM 625 C CA . PHE A 1 75 ? 6.235 -8.270 2.284 1.00 97.62 75 PHE A CA 1
ATOM 626 C C . PHE A 1 75 ? 6.604 -7.993 3.748 1.00 97.62 75 PHE A C 1
ATOM 628 O O . PHE A 1 75 ? 5.793 -7.442 4.480 1.00 97.62 75 PHE A O 1
ATOM 635 N N . ARG A 1 76 ? 7.798 -8.360 4.238 1.00 97.06 76 ARG A N 1
ATOM 636 C CA . ARG A 1 76 ? 8.099 -8.274 5.685 1.00 97.06 76 ARG A CA 1
ATOM 637 C C . ARG A 1 76 ? 7.903 -6.870 6.260 1.00 97.06 76 ARG A C 1
ATOM 639 O O . ARG A 1 76 ? 7.257 -6.727 7.294 1.00 97.06 76 ARG A O 1
ATOM 646 N N . MET A 1 77 ? 8.429 -5.852 5.578 1.00 95.38 77 MET A N 1
ATOM 647 C CA . MET A 1 77 ? 8.337 -4.453 6.015 1.00 95.38 77 MET A CA 1
ATOM 648 C C . MET A 1 77 ? 6.899 -3.924 5.943 1.00 95.38 77 MET A C 1
ATOM 650 O O . MET A 1 77 ? 6.443 -3.253 6.866 1.00 95.38 77 MET A O 1
ATOM 654 N N . THR A 1 78 ? 6.172 -4.234 4.866 1.00 96.56 78 THR A N 1
ATOM 655 C CA . THR A 1 78 ? 4.778 -3.800 4.696 1.00 96.56 78 THR A CA 1
ATOM 656 C C . THR A 1 78 ? 3.861 -4.497 5.691 1.00 96.56 78 THR A C 1
ATOM 658 O O . THR A 1 78 ? 3.061 -3.837 6.345 1.00 96.56 78 THR A O 1
ATOM 661 N N . ASP A 1 79 ? 4.041 -5.802 5.895 1.00 97.62 79 ASP A N 1
ATOM 662 C CA . ASP A 1 79 ? 3.293 -6.589 6.873 1.00 97.62 79 ASP A CA 1
ATOM 663 C C . ASP A 1 79 ? 3.543 -6.104 8.303 1.00 97.62 79 ASP A C 1
ATOM 665 O O . ASP A 1 79 ? 2.621 -6.031 9.112 1.00 97.62 79 ASP A O 1
ATOM 669 N N . GLU A 1 80 ? 4.798 -5.812 8.660 1.00 96.69 80 GLU A N 1
ATOM 670 C CA . GLU A 1 80 ? 5.138 -5.258 9.973 1.00 96.69 80 GLU A CA 1
ATOM 671 C C . GLU A 1 80 ? 4.424 -3.930 10.218 1.00 96.69 80 GLU A C 1
ATOM 673 O O . GLU A 1 80 ? 3.801 -3.749 11.269 1.00 96.69 80 GLU A O 1
ATOM 678 N N . TYR A 1 81 ? 4.456 -3.047 9.225 1.00 96.31 81 TYR A N 1
ATOM 679 C CA . TYR A 1 81 ? 3.811 -1.750 9.297 1.00 96.31 81 TYR A CA 1
ATOM 680 C C . TYR A 1 81 ? 2.285 -1.875 9.424 1.00 96.31 81 TYR A C 1
ATOM 682 O O . TYR A 1 81 ? 1.706 -1.322 10.360 1.00 96.31 81 TYR A O 1
ATOM 690 N N . VAL A 1 82 ? 1.626 -2.638 8.540 1.00 96.56 82 VAL A N 1
ATOM 691 C CA . VAL A 1 82 ? 0.162 -2.836 8.568 1.00 96.56 82 VAL A CA 1
ATOM 692 C C . VAL A 1 82 ? -0.262 -3.444 9.903 1.00 96.56 82 VAL A C 1
ATOM 694 O O . VAL A 1 82 ? -1.172 -2.938 10.559 1.00 96.56 82 VAL A O 1
ATOM 697 N N . ARG A 1 83 ? 0.452 -4.468 10.385 1.00 96.31 83 ARG A N 1
ATOM 698 C CA . ARG A 1 83 ? 0.181 -5.085 11.691 1.00 96.31 83 ARG A CA 1
ATOM 699 C C . ARG A 1 83 ? 0.312 -4.092 12.842 1.00 96.31 83 ARG A C 1
ATOM 701 O O . ARG A 1 83 ? -0.452 -4.170 13.806 1.00 96.31 83 ARG A O 1
ATOM 708 N N . ARG A 1 84 ? 1.291 -3.187 12.779 1.00 95.81 84 ARG A N 1
ATOM 709 C CA . ARG A 1 84 ? 1.466 -2.136 13.784 1.00 95.81 84 ARG A CA 1
ATOM 710 C C . ARG A 1 84 ? 0.317 -1.132 13.720 1.00 95.81 84 ARG A C 1
ATOM 712 O O . ARG A 1 84 ? -0.278 -0.896 14.762 1.00 95.81 84 ARG A O 1
ATOM 719 N N . ALA A 1 85 ? -0.051 -0.622 12.546 1.00 95.88 85 ALA A N 1
ATOM 720 C CA . ALA A 1 85 ? -1.196 0.281 12.392 1.00 95.88 85 ALA A CA 1
ATOM 721 C C . ALA A 1 85 ? -2.495 -0.346 12.936 1.00 95.88 85 ALA A C 1
ATOM 723 O O . ALA A 1 85 ? -3.173 0.243 13.779 1.00 95.88 85 ALA A O 1
ATOM 724 N N . GLN A 1 86 ? -2.777 -1.601 12.572 1.00 95.44 86 GLN A N 1
ATOM 725 C CA . GLN A 1 86 ? -3.948 -2.334 13.063 1.00 95.44 86 GLN A CA 1
ATOM 726 C C . GLN A 1 86 ? -3.923 -2.552 14.579 1.00 95.44 86 GLN A C 1
ATOM 728 O O . GLN A 1 86 ? -4.973 -2.542 15.218 1.00 95.44 86 GLN A O 1
ATOM 733 N N . ARG A 1 87 ? -2.739 -2.710 15.191 1.00 93.94 87 ARG A N 1
ATOM 734 C CA . ARG A 1 87 ? -2.601 -2.798 16.656 1.00 93.94 87 ARG A CA 1
ATOM 735 C C . ARG A 1 87 ? -3.144 -1.566 17.371 1.00 93.94 87 ARG A C 1
ATOM 737 O O . ARG A 1 87 ? -3.703 -1.725 18.449 1.00 93.94 87 ARG A O 1
ATOM 744 N N . TYR A 1 88 ? -3.001 -0.395 16.764 1.00 94.81 88 TYR A N 1
ATOM 745 C CA . TYR A 1 88 ? -3.482 0.878 17.298 1.00 94.81 88 TYR A CA 1
ATOM 746 C C . TYR A 1 88 ? -4.866 1.276 16.762 1.00 94.81 88 TYR A C 1
ATOM 748 O O . TYR A 1 88 ? -5.312 2.401 16.965 1.00 94.81 88 TYR A O 1
ATOM 756 N N . GLY A 1 89 ? -5.558 0.364 16.073 1.00 94.56 89 GLY A N 1
ATOM 757 C CA . GLY A 1 89 ? -6.901 0.624 15.569 1.00 94.56 89 GLY A CA 1
ATOM 758 C C . GLY A 1 89 ? -6.937 1.564 14.360 1.00 94.56 89 GLY A C 1
ATOM 759 O O . GLY A 1 89 ? -7.910 2.305 14.224 1.00 94.56 89 GLY A O 1
ATOM 760 N N . PHE A 1 90 ? -5.882 1.572 13.534 1.00 95.94 90 PHE A N 1
ATOM 761 C CA . PHE A 1 90 ? -5.817 2.331 12.282 1.00 95.94 90 PHE A CA 1
ATOM 762 C C . PHE A 1 90 ? -6.009 1.441 11.053 1.00 95.94 90 PHE A C 1
ATOM 764 O O . PHE A 1 90 ? -5.455 0.342 10.970 1.00 95.94 90 PHE A O 1
ATOM 771 N N . HIS A 1 91 ? -6.708 1.976 10.057 1.00 95.25 91 HIS A N 1
ATOM 772 C CA . HIS A 1 91 ? -6.800 1.434 8.706 1.00 95.25 91 HIS A CA 1
ATOM 773 C C . HIS A 1 91 ? -5.729 2.049 7.810 1.00 95.25 91 HIS A C 1
ATOM 775 O O . HIS A 1 91 ? -5.462 3.250 7.866 1.00 95.25 91 HIS A O 1
ATOM 781 N N . THR A 1 92 ? -5.125 1.235 6.951 1.00 95.12 92 THR A N 1
ATOM 782 C CA . THR A 1 92 ? -4.056 1.690 6.063 1.00 95.12 92 THR A CA 1
ATOM 783 C C . THR A 1 92 ? -4.615 2.160 4.725 1.00 95.12 92 THR A C 1
ATOM 785 O O . THR A 1 92 ? -5.201 1.385 3.974 1.00 95.12 92 THR A O 1
ATOM 788 N N . LEU A 1 93 ? -4.361 3.423 4.384 1.00 94.56 93 LEU A N 1
ATOM 789 C CA . LEU A 1 93 ? -4.573 3.978 3.052 1.00 94.56 93 LEU A CA 1
ATOM 790 C C . LEU A 1 93 ? -3.259 3.908 2.261 1.00 94.56 93 LEU A C 1
ATOM 792 O O . LEU A 1 93 ? -2.444 4.836 2.279 1.00 94.56 93 LEU A O 1
ATOM 796 N N . ALA A 1 94 ? -3.038 2.784 1.581 1.00 93.44 94 ALA A N 1
ATOM 797 C CA . ALA A 1 94 ? -1.807 2.531 0.839 1.00 93.44 94 ALA A CA 1
ATOM 798 C C . ALA A 1 94 ? -1.672 3.424 -0.411 1.00 93.44 94 ALA A C 1
ATOM 800 O O . ALA A 1 94 ? -2.617 3.621 -1.175 1.00 93.44 94 ALA A O 1
ATOM 801 N N . ASN A 1 95 ? -0.460 3.930 -0.657 1.00 93.12 95 ASN A N 1
ATOM 802 C CA . ASN A 1 95 ? -0.096 4.600 -1.905 1.00 93.12 95 ASN A CA 1
ATOM 803 C C . ASN A 1 95 ? 0.794 3.668 -2.734 1.00 93.12 95 ASN A C 1
ATOM 805 O O . ASN A 1 95 ? 1.990 3.573 -2.476 1.00 93.12 95 ASN A O 1
ATOM 809 N N . ILE A 1 96 ? 0.208 2.970 -3.708 1.00 95.56 96 ILE A N 1
ATOM 810 C CA . ILE A 1 96 ? 0.951 2.025 -4.549 1.00 95.56 96 ILE A CA 1
ATOM 811 C C . ILE A 1 96 ? 1.793 2.803 -5.559 1.00 95.56 96 ILE A C 1
ATOM 813 O O . ILE A 1 96 ? 1.247 3.475 -6.438 1.00 95.56 96 ILE A O 1
ATOM 817 N N . GLN A 1 97 ? 3.118 2.680 -5.473 1.00 94.31 97 GLN A N 1
ATOM 818 C CA . GLN A 1 97 ? 4.017 3.330 -6.425 1.00 94.31 97 GLN A CA 1
ATOM 819 C C . GLN A 1 97 ? 4.520 2.352 -7.497 1.00 94.31 97 GLN A C 1
ATOM 821 O O . GLN A 1 97 ? 5.090 1.313 -7.157 1.00 94.31 97 GLN A O 1
ATOM 826 N N . PRO A 1 98 ? 4.376 2.676 -8.795 1.00 96.06 98 PRO A N 1
ATOM 827 C CA . PRO A 1 98 ? 4.637 1.756 -9.902 1.00 96.06 98 PRO A CA 1
ATOM 828 C C . PRO A 1 98 ? 6.117 1.705 -10.308 1.00 96.06 98 PRO A C 1
ATOM 830 O O . PRO A 1 98 ? 6.438 1.691 -11.494 1.00 96.06 98 PRO A O 1
ATOM 833 N N . PHE A 1 99 ? 7.035 1.741 -9.344 1.00 94.56 99 PHE A N 1
ATOM 834 C CA . PHE A 1 99 ? 8.460 1.905 -9.621 1.00 94.56 99 PHE A CA 1
ATOM 835 C C . PHE A 1 99 ? 9.265 0.751 -9.051 1.00 94.56 99 PHE A C 1
ATOM 837 O O . PHE A 1 99 ? 9.326 0.589 -7.838 1.00 94.56 99 PHE A O 1
ATOM 844 N N . ALA A 1 100 ? 9.938 -0.001 -9.914 1.00 94.88 100 ALA A N 1
ATOM 845 C CA . ALA A 1 100 ? 10.939 -0.977 -9.513 1.00 94.88 100 ALA A CA 1
ATOM 846 C C . ALA A 1 100 ? 12.213 -0.760 -10.324 1.00 94.88 100 ALA A C 1
ATOM 848 O O . ALA A 1 100 ? 12.148 -0.660 -11.542 1.00 94.88 100 ALA A O 1
ATOM 849 N N . HIS A 1 101 ? 13.374 -0.670 -9.671 1.00 92.44 101 HIS A N 1
ATOM 850 C CA . HIS A 1 101 ? 14.624 -0.313 -10.358 1.00 92.44 101 HIS A CA 1
ATOM 851 C C . HIS A 1 101 ? 14.930 -1.250 -11.535 1.00 92.44 101 HIS A C 1
ATOM 853 O O . HIS A 1 101 ? 15.281 -0.790 -12.616 1.00 92.44 101 HIS A O 1
ATOM 859 N N . TRP A 1 102 ? 14.721 -2.553 -11.338 1.00 94.56 102 TRP A N 1
ATOM 860 C CA . TRP A 1 102 ? 14.939 -3.568 -12.366 1.00 94.56 102 TRP A CA 1
ATOM 861 C C . TRP A 1 102 ? 14.012 -3.412 -13.581 1.00 94.56 102 TRP A C 1
ATOM 863 O O . TRP A 1 102 ? 14.413 -3.772 -14.681 1.00 94.56 102 TRP A O 1
ATOM 873 N N . ASP A 1 103 ? 12.808 -2.862 -13.403 1.00 96.75 103 ASP A N 1
ATOM 874 C CA . ASP A 1 103 ? 11.886 -2.546 -14.498 1.00 96.75 103 ASP A CA 1
ATOM 875 C C . ASP A 1 103 ? 12.277 -1.223 -15.167 1.00 96.75 103 ASP A C 1
ATOM 877 O O . ASP A 1 103 ? 12.360 -1.137 -16.389 1.00 96.75 103 ASP A O 1
ATOM 881 N N . GLN A 1 104 ? 12.579 -0.196 -14.369 1.00 95.19 104 GLN A N 1
ATOM 882 C CA . GLN A 1 104 ? 12.899 1.143 -14.866 1.00 95.19 104 GLN A CA 1
ATOM 883 C C . GLN A 1 104 ? 14.167 1.163 -15.734 1.00 95.19 104 GLN A C 1
ATOM 885 O O . GLN A 1 104 ? 14.224 1.891 -16.727 1.00 95.19 104 GLN A O 1
ATOM 890 N N . ASP A 1 105 ? 15.160 0.331 -15.415 1.00 92.31 105 ASP A N 1
ATOM 891 C CA . ASP A 1 105 ? 16.395 0.214 -16.198 1.00 92.31 105 ASP A CA 1
ATOM 892 C C . ASP A 1 105 ? 16.164 -0.310 -17.627 1.00 92.31 105 ASP A C 1
ATOM 894 O O . ASP A 1 105 ? 16.987 -0.056 -18.509 1.00 92.31 105 ASP A O 1
ATOM 898 N N . LEU A 1 106 ? 15.043 -1.000 -17.887 1.00 94.56 106 LEU A N 1
ATOM 899 C CA . LEU A 1 106 ? 14.749 -1.596 -19.195 1.00 94.56 106 LEU A CA 1
ATOM 900 C C . LEU A 1 106 ? 14.472 -0.550 -20.278 1.00 94.56 106 LEU A C 1
ATOM 902 O O . LEU A 1 106 ? 14.793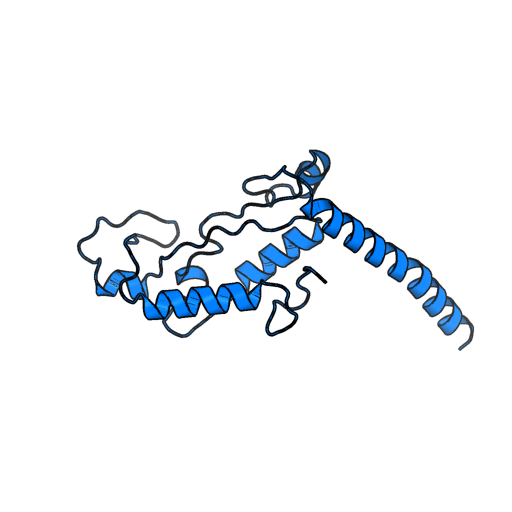 -0.779 -21.444 1.00 94.56 106 LEU A O 1
ATOM 906 N N . CYS A 1 107 ? 13.844 0.576 -19.923 1.00 94.88 107 CYS A N 1
ATOM 907 C CA . CYS A 1 107 ? 13.383 1.554 -20.912 1.00 94.88 107 CYS A CA 1
ATOM 908 C C . CYS A 1 107 ? 13.538 3.029 -20.513 1.00 94.88 107 CYS A C 1
ATOM 910 O O . CYS A 1 107 ? 13.288 3.893 -21.353 1.00 94.88 107 CYS A O 1
ATOM 912 N N . HIS A 1 108 ? 13.999 3.332 -19.291 1.00 94.62 108 HIS A N 1
ATOM 913 C CA . HIS A 1 108 ? 14.096 4.707 -18.777 1.00 94.62 108 HIS A CA 1
ATOM 914 C C . HIS A 1 108 ? 15.514 5.169 -18.456 1.00 94.62 108 HIS A C 1
ATOM 916 O O . HIS A 1 108 ? 15.686 6.148 -17.735 1.00 94.62 108 HIS A O 1
ATOM 922 N N . SER A 1 109 ? 16.545 4.532 -19.011 1.00 86.44 109 SER A N 1
ATOM 923 C CA . SER A 1 109 ? 17.944 4.968 -18.840 1.00 86.44 109 SER A CA 1
ATOM 924 C C . SER A 1 109 ? 18.210 6.406 -19.320 1.00 86.44 109 SER A C 1
ATOM 926 O O . SER A 1 109 ? 19.183 7.035 -18.909 1.00 86.44 109 SER A O 1
ATOM 928 N N . ASN A 1 110 ? 17.326 6.948 -20.161 1.00 90.12 110 ASN A N 1
ATOM 929 C CA . ASN A 1 110 ? 17.344 8.321 -20.660 1.00 90.12 110 ASN A CA 1
ATOM 930 C C . ASN A 1 110 ? 16.608 9.337 -19.763 1.00 90.12 110 ASN A C 1
ATOM 932 O O . ASN A 1 110 ? 16.741 10.541 -19.991 1.00 90.12 110 ASN A O 1
ATOM 936 N N . LEU A 1 111 ? 15.815 8.897 -18.781 1.00 92.06 111 LEU A N 1
ATOM 937 C CA . LEU A 1 111 ? 15.091 9.805 -17.892 1.00 92.06 111 LEU A CA 1
ATOM 938 C C . LEU A 1 111 ? 16.025 10.417 -16.837 1.00 92.06 111 LEU A C 1
ATOM 940 O O . LEU A 1 111 ? 16.987 9.782 -16.395 1.00 92.06 111 LEU A O 1
ATOM 944 N N . PRO A 1 112 ? 15.742 11.647 -16.368 1.00 89.88 112 PRO A N 1
ATOM 945 C CA . PRO A 1 112 ? 16.493 12.225 -15.268 1.00 89.88 112 PRO A CA 1
ATOM 946 C C . PRO A 1 112 ? 16.271 11.396 -14.001 1.00 89.88 112 PRO A C 1
ATOM 948 O O . PRO A 1 112 ? 15.159 11.281 -13.490 1.00 89.88 112 PRO A O 1
ATOM 951 N N . GLY A 1 113 ? 17.351 10.829 -13.469 1.00 88.06 113 GLY A N 1
ATOM 952 C CA . GLY A 1 113 ? 17.274 10.107 -12.207 1.00 88.06 113 GLY A CA 1
ATOM 953 C C . GLY A 1 113 ? 17.029 11.049 -11.025 1.00 88.06 113 GLY A C 1
ATOM 954 O O . GLY A 1 113 ? 17.754 12.033 -10.849 1.00 88.06 113 GLY A O 1
ATOM 955 N N . ILE A 1 114 ? 16.050 10.707 -10.198 1.00 86.44 114 ILE A N 1
ATOM 956 C CA . ILE A 1 114 ? 15.651 11.385 -8.967 1.00 86.44 114 ILE A CA 1
ATOM 957 C C . ILE A 1 114 ? 16.481 10.829 -7.808 1.00 86.44 114 ILE A C 1
ATOM 959 O O . ILE A 1 114 ? 16.680 9.619 -7.690 1.00 86.44 114 ILE A O 1
ATOM 963 N N . LYS A 1 115 ? 17.007 11.711 -6.952 1.00 83.75 115 LYS A N 1
ATOM 964 C CA . LYS A 1 115 ? 17.720 11.290 -5.741 1.00 83.75 115 LYS A CA 1
ATOM 965 C C . LYS A 1 115 ? 16.716 10.736 -4.731 1.00 83.75 115 LYS A C 1
ATOM 967 O O . LYS A 1 115 ? 15.808 11.450 -4.325 1.00 83.75 115 LYS A O 1
ATOM 972 N N . SER A 1 116 ? 16.931 9.499 -4.304 1.00 76.38 116 SER A N 1
ATOM 973 C CA . SER A 1 116 ? 16.212 8.851 -3.207 1.00 76.38 116 SER A CA 1
ATOM 974 C C . SER A 1 116 ? 17.213 8.344 -2.158 1.00 76.38 116 SER A C 1
ATOM 976 O O . SER A 1 116 ? 18.407 8.231 -2.466 1.00 76.38 116 SER A O 1
ATOM 978 N N . PRO A 1 117 ? 16.763 7.968 -0.948 1.00 74.56 117 PRO A N 1
ATOM 979 C CA . PRO A 1 117 ? 17.613 7.282 0.029 1.00 74.56 117 PRO A CA 1
ATOM 980 C C . PRO A 1 117 ? 18.274 6.001 -0.510 1.00 74.56 117 PRO A C 1
ATOM 982 O O . PRO A 1 117 ? 19.335 5.613 -0.034 1.00 74.56 117 PRO A O 1
ATOM 985 N N . ARG A 1 118 ? 17.686 5.363 -1.535 1.00 71.75 118 ARG A N 1
ATOM 986 C CA . ARG A 1 118 ? 18.204 4.145 -2.186 1.00 71.75 118 ARG A CA 1
ATOM 987 C C . ARG A 1 118 ? 19.089 4.434 -3.406 1.00 71.75 118 ARG A C 1
ATOM 989 O O . ARG A 1 118 ? 19.384 3.531 -4.181 1.00 71.75 118 ARG A O 1
ATOM 996 N N . GLY A 1 119 ? 19.497 5.687 -3.597 1.00 79.06 119 GLY A N 1
ATOM 997 C CA . GLY A 1 119 ? 20.303 6.126 -4.733 1.00 79.06 119 GLY A CA 1
ATOM 998 C C . GLY A 1 119 ? 19.492 6.852 -5.804 1.00 79.06 119 GLY A C 1
ATOM 999 O O . GLY A 1 119 ? 18.357 7.286 -5.587 1.00 79.06 119 GLY A O 1
ATOM 1000 N N . ARG A 1 120 ? 20.114 7.050 -6.967 1.00 83.25 120 ARG A N 1
ATOM 1001 C CA . ARG A 1 120 ? 19.485 7.721 -8.107 1.00 83.25 120 ARG A CA 1
ATOM 1002 C C . ARG A 1 120 ? 18.566 6.727 -8.818 1.00 83.25 120 ARG A C 1
ATOM 1004 O O . ARG A 1 120 ? 19.049 5.708 -9.283 1.00 83.25 120 ARG A O 1
ATOM 1011 N N . GLN A 1 121 ? 17.282 7.052 -8.926 1.00 84.25 121 GLN A N 1
ATOM 1012 C CA . GLN A 1 121 ? 16.277 6.199 -9.563 1.00 84.25 121 GLN A CA 1
ATOM 1013 C C . GLN A 1 121 ? 15.492 6.977 -10.611 1.00 84.25 121 GLN A C 1
ATOM 1015 O O . GLN A 1 121 ? 15.141 8.136 -10.391 1.00 84.25 121 GLN A O 1
ATOM 1020 N N . THR A 1 122 ? 15.182 6.356 -11.739 1.00 91.19 122 THR A N 1
ATOM 1021 C CA . THR A 1 122 ? 14.251 6.919 -12.720 1.00 91.19 122 THR A CA 1
ATOM 1022 C C . THR A 1 122 ? 12.818 6.574 -12.317 1.00 91.19 122 THR A C 1
ATOM 1024 O O . THR A 1 122 ? 12.563 5.554 -11.679 1.00 91.19 122 THR A O 1
ATOM 1027 N N . LYS A 1 123 ? 11.888 7.490 -12.596 1.00 91.00 123 LYS A N 1
ATOM 1028 C CA . LYS A 1 123 ? 10.472 7.363 -12.235 1.00 91.00 123 LYS A CA 1
ATOM 1029 C C . LYS A 1 123 ? 9.631 7.634 -13.484 1.00 91.00 123 LYS A C 1
ATOM 1031 O O . LYS A 1 123 ? 9.244 8.768 -13.754 1.00 91.00 123 LYS A O 1
ATOM 1036 N N . GLY A 1 124 ? 9.424 6.593 -14.279 1.00 93.50 124 GLY A N 1
ATOM 1037 C CA . GLY A 1 124 ? 8.591 6.575 -15.477 1.00 93.50 124 GLY A CA 1
ATOM 1038 C C . GLY A 1 124 ? 7.458 5.554 -15.361 1.00 93.50 124 GLY A C 1
ATOM 1039 O O . GLY A 1 124 ? 7.311 4.861 -14.355 1.00 93.50 124 GLY A O 1
ATOM 1040 N N . LYS A 1 125 ? 6.634 5.452 -16.408 1.00 96.00 125 LYS A N 1
ATOM 1041 C CA . LYS A 1 125 ? 5.623 4.386 -16.529 1.00 96.00 125 LYS A CA 1
ATOM 1042 C C . LYS A 1 125 ? 6.311 3.007 -16.473 1.00 96.00 125 LYS A C 1
ATOM 1044 O O . LYS A 1 125 ? 7.382 2.901 -17.063 1.00 96.00 125 LYS A O 1
ATOM 1049 N N . PRO A 1 126 ? 5.715 1.959 -15.873 1.00 97.81 126 PRO A N 1
ATOM 1050 C CA . PRO A 1 126 ? 6.251 0.600 -15.955 1.00 97.81 126 PRO A CA 1
ATOM 1051 C C . PRO A 1 126 ? 6.669 0.209 -17.377 1.00 97.81 126 PRO A C 1
ATOM 1053 O O . PRO A 1 126 ? 5.877 0.382 -18.314 1.00 97.81 126 PRO A O 1
ATOM 1056 N N . CYS A 1 127 ? 7.895 -0.292 -17.535 1.00 97.69 127 CYS A N 1
ATOM 1057 C CA . CYS A 1 127 ? 8.402 -0.770 -18.821 1.00 97.69 127 CYS A CA 1
ATOM 1058 C C . CYS A 1 127 ? 7.708 -2.082 -19.207 1.00 97.69 127 CYS A C 1
ATOM 1060 O O . CYS A 1 127 ? 7.248 -2.235 -20.341 1.00 97.69 127 CYS A O 1
ATOM 1062 N N . ASN A 1 128 ? 7.544 -2.987 -18.241 1.00 97.88 128 ASN A N 1
ATOM 1063 C CA . ASN A 1 128 ? 6.738 -4.192 -18.350 1.00 97.88 128 ASN A CA 1
ATOM 1064 C C . ASN A 1 128 ? 5.402 -4.007 -17.610 1.00 97.88 128 ASN A C 1
ATOM 1066 O O . ASN A 1 128 ? 5.289 -4.190 -16.395 1.00 97.88 128 ASN A O 1
ATOM 1070 N N . ILE A 1 129 ? 4.357 -3.648 -18.361 1.00 97.75 129 ILE A N 1
ATOM 1071 C CA . ILE A 1 129 ? 3.028 -3.407 -17.785 1.00 97.75 129 ILE A CA 1
ATOM 1072 C C . ILE A 1 129 ? 2.391 -4.675 -17.204 1.00 97.75 129 ILE A C 1
ATOM 1074 O O . ILE A 1 129 ? 1.613 -4.578 -16.259 1.00 97.75 129 ILE A O 1
ATOM 1078 N N . A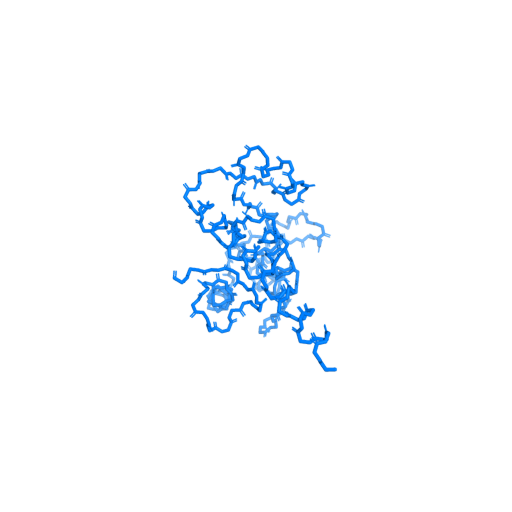SP A 1 130 ? 2.704 -5.852 -17.744 1.00 98.06 130 ASP A N 1
ATOM 1079 C CA . ASP A 1 130 ? 2.122 -7.108 -17.271 1.00 98.06 130 ASP A CA 1
ATOM 1080 C C . ASP A 1 130 ? 2.786 -7.574 -15.972 1.00 98.06 130 ASP A C 1
ATOM 1082 O O . ASP A 1 130 ? 2.090 -8.041 -15.069 1.00 98.06 130 ASP A O 1
ATOM 1086 N N . ALA A 1 131 ? 4.091 -7.335 -15.809 1.00 98.19 131 ALA A N 1
ATOM 1087 C CA . ALA A 1 131 ? 4.760 -7.529 -14.525 1.00 98.19 131 ALA A CA 1
ATOM 1088 C C . ALA A 1 131 ? 4.203 -6.580 -13.451 1.00 98.19 131 ALA A C 1
ATOM 1090 O O . ALA A 1 131 ? 3.884 -7.025 -12.350 1.00 98.19 131 ALA A O 1
ATOM 1091 N N . TYR A 1 132 ? 3.964 -5.304 -13.784 1.00 98.38 132 TYR A N 1
ATOM 1092 C CA . TYR A 1 132 ? 3.333 -4.375 -12.840 1.00 98.38 132 TYR A CA 1
ATOM 1093 C C . TYR A 1 132 ? 1.911 -4.811 -12.448 1.00 98.38 132 TYR A C 1
ATOM 1095 O O . TYR A 1 132 ? 1.552 -4.753 -11.274 1.00 98.38 132 TYR A O 1
ATOM 1103 N N . LYS A 1 133 ? 1.102 -5.307 -13.396 1.00 98.38 133 LYS A N 1
ATOM 1104 C CA . LYS A 1 133 ? -0.218 -5.887 -13.076 1.00 98.38 133 LYS A CA 1
ATOM 1105 C C . LYS A 1 133 ? -0.099 -7.081 -12.128 1.00 98.38 133 LYS A C 1
ATOM 1107 O O . LYS A 1 133 ? -0.867 -7.159 -11.177 1.00 98.38 133 LYS A O 1
ATOM 1112 N N . SER A 1 134 ? 0.850 -7.987 -12.376 1.00 98.25 134 SER A N 1
ATOM 1113 C CA . SER A 1 134 ? 1.115 -9.143 -11.505 1.00 98.25 134 SER A CA 1
ATOM 1114 C C . SER A 1 134 ? 1.458 -8.703 -10.078 1.00 98.25 134 SER A C 1
ATOM 1116 O O . SER A 1 134 ? 0.924 -9.257 -9.118 1.00 98.25 134 SER A O 1
ATOM 1118 N N . PHE A 1 135 ? 2.275 -7.655 -9.935 1.00 98.50 135 PHE A N 1
ATOM 1119 C CA . PHE A 1 135 ? 2.562 -7.043 -8.641 1.00 98.50 135 PHE A CA 1
ATOM 1120 C C . PHE A 1 135 ? 1.310 -6.483 -7.962 1.00 98.50 135 PHE A C 1
ATOM 1122 O O . PHE A 1 135 ? 1.073 -6.793 -6.798 1.00 98.50 135 PHE A O 1
ATOM 1129 N N . VAL A 1 136 ? 0.493 -5.696 -8.673 1.00 98.38 136 VAL A N 1
ATOM 1130 C CA . VAL A 1 136 ? -0.731 -5.109 -8.101 1.00 98.38 136 VAL A CA 1
ATOM 1131 C C . VAL A 1 136 ? -1.700 -6.194 -7.643 1.00 98.38 136 VAL A C 1
ATOM 1133 O O . VAL A 1 136 ? -2.220 -6.083 -6.540 1.00 98.38 136 VAL A O 1
ATOM 1136 N N . ILE A 1 137 ? -1.900 -7.252 -8.437 1.00 98.12 137 ILE A N 1
ATOM 1137 C CA . ILE A 1 137 ? -2.736 -8.397 -8.045 1.00 98.12 137 ILE A CA 1
ATOM 1138 C C . ILE A 1 137 ? -2.204 -8.988 -6.741 1.00 98.12 137 ILE A C 1
ATOM 1140 O O . ILE A 1 137 ? -2.918 -9.007 -5.752 1.00 98.12 137 ILE A O 1
ATOM 1144 N N . ARG A 1 138 ? -0.923 -9.370 -6.687 1.00 98.12 138 ARG A N 1
ATOM 1145 C CA . ARG A 1 138 ? -0.326 -9.963 -5.478 1.00 98.12 138 ARG A CA 1
ATOM 1146 C C . ARG A 1 138 ? -0.386 -9.051 -4.259 1.00 98.12 138 ARG A C 1
ATOM 1148 O O . ARG A 1 138 ? -0.496 -9.549 -3.148 1.00 98.12 138 ARG A O 1
ATOM 1155 N N . LEU A 1 139 ? -0.260 -7.741 -4.452 1.00 97.75 139 LEU A N 1
ATOM 1156 C CA . LEU A 1 139 ? -0.375 -6.772 -3.371 1.00 97.75 139 LEU A CA 1
ATOM 1157 C C . LEU A 1 139 ? -1.816 -6.667 -2.853 1.00 97.75 139 LEU A C 1
ATOM 1159 O O . LEU A 1 139 ? -2.001 -6.519 -1.651 1.00 97.75 139 LEU A O 1
ATOM 1163 N N . VAL A 1 140 ? -2.813 -6.740 -3.738 1.00 97.12 140 VAL A N 1
ATOM 1164 C CA . VAL A 1 140 ? -4.232 -6.735 -3.357 1.00 97.12 140 VAL A CA 1
ATOM 1165 C C . VAL A 1 140 ? -4.605 -8.036 -2.653 1.00 97.12 140 VAL A C 1
ATOM 1167 O O . VAL A 1 140 ? -5.060 -7.950 -1.525 1.00 97.12 140 VAL A O 1
ATOM 1170 N N . GLU A 1 141 ? -4.294 -9.205 -3.224 1.00 97.62 141 GLU A N 1
ATOM 1171 C CA . GLU A 1 141 ? -4.548 -10.518 -2.584 1.00 97.62 141 GLU A CA 1
ATOM 1172 C C . GLU A 1 141 ? -3.865 -10.640 -1.210 1.00 97.62 141 GLU A C 1
ATOM 1174 O O . GLU A 1 141 ? -4.228 -11.455 -0.375 1.00 97.62 141 GLU A O 1
ATOM 1179 N N . ARG A 1 142 ? -2.820 -9.843 -0.953 1.00 97.62 142 ARG A N 1
ATOM 1180 C CA . ARG A 1 142 ? -2.146 -9.829 0.346 1.00 97.62 142 ARG A CA 1
ATOM 1181 C C . ARG A 1 142 ? -2.943 -9.098 1.433 1.00 97.62 142 ARG A C 1
ATOM 1183 O O . ARG A 1 142 ? -2.678 -9.331 2.616 1.00 97.62 142 ARG A O 1
ATOM 1190 N N . TYR A 1 143 ? -3.813 -8.162 1.055 1.00 96.75 143 TYR A N 1
ATOM 1191 C CA . TYR A 1 143 ? -4.409 -7.176 1.959 1.00 96.75 143 TYR A CA 1
ATOM 1192 C C . TYR A 1 143 ? -5.905 -6.903 1.723 1.00 96.75 143 TYR A C 1
ATOM 1194 O O . TYR A 1 143 ? -6.431 -5.966 2.328 1.00 96.75 143 TYR A O 1
ATOM 1202 N N . ASP A 1 144 ? -6.592 -7.647 0.857 1.00 94.44 144 ASP A N 1
ATOM 1203 C CA . ASP A 1 144 ? -8.015 -7.430 0.573 1.00 94.44 144 ASP A CA 1
ATOM 1204 C C . ASP A 1 144 ? -8.942 -8.008 1.653 1.00 94.44 144 ASP A C 1
ATOM 1206 O O . ASP A 1 144 ? -10.069 -7.526 1.800 1.00 94.44 144 ASP A O 1
ATOM 1210 N N . GLY A 1 145 ? -8.441 -8.932 2.479 1.00 93.31 145 GLY A N 1
ATOM 1211 C CA . GLY A 1 145 ? -9.144 -9.453 3.642 1.00 93.31 145 GLY A CA 1
ATOM 1212 C C . GLY A 1 145 ? -10.198 -10.506 3.315 1.00 93.31 145 GLY A C 1
ATOM 1213 O O . GLY A 1 145 ? -11.091 -10.715 4.136 1.00 93.31 145 GLY A O 1
ATOM 1214 N N . ASP A 1 146 ? -10.136 -11.154 2.147 1.00 93.75 146 ASP A N 1
ATOM 1215 C CA . ASP A 1 146 ? -11.100 -12.193 1.755 1.00 93.75 146 ASP A CA 1
ATOM 1216 C C . ASP A 1 146 ? -10.839 -13.572 2.415 1.00 93.75 146 ASP A C 1
ATOM 1218 O O . ASP A 1 146 ? -11.627 -14.518 2.268 1.00 93.75 146 ASP A O 1
ATOM 1222 N N . GLY A 1 147 ? -9.748 -13.685 3.178 1.00 92.81 147 GLY A N 1
ATOM 1223 C CA . GLY A 1 147 ? -9.305 -14.879 3.887 1.00 92.81 147 GLY A CA 1
ATOM 1224 C C . GLY A 1 147 ? -8.400 -15.809 3.074 1.00 92.81 147 GLY A C 1
ATOM 1225 O O . GLY A 1 147 ? -8.011 -16.865 3.592 1.00 92.81 147 GLY A O 1
ATOM 1226 N N . ARG A 1 148 ? -8.062 -15.476 1.824 1.00 94.69 148 ARG A N 1
ATOM 1227 C CA . ARG A 1 148 ? -7.188 -16.267 0.946 1.00 94.69 148 ARG A CA 1
ATOM 1228 C C . ARG A 1 148 ? -5.858 -15.557 0.766 1.00 94.69 148 ARG A C 1
ATOM 1230 O O . ARG A 1 148 ? -5.801 -14.443 0.290 1.00 94.69 148 ARG A O 1
ATOM 1237 N N . ASP A 1 149 ? -4.768 -16.219 1.145 1.00 95.31 149 ASP A N 1
ATOM 1238 C CA . ASP A 1 149 ? -3.390 -15.717 0.982 1.00 95.31 149 ASP A CA 1
ATOM 1239 C C . ASP A 1 149 ? -3.089 -14.314 1.583 1.00 95.31 149 ASP A C 1
ATOM 1241 O O . ASP A 1 149 ? -1.975 -13.783 1.450 1.00 95.31 149 ASP A O 1
ATOM 1245 N N . ASP A 1 150 ? -4.022 -13.794 2.382 1.00 97.00 150 ASP A N 1
ATOM 1246 C CA . ASP A 1 150 ? -3.904 -12.595 3.201 1.00 97.00 150 ASP A CA 1
ATOM 1247 C C . ASP A 1 150 ? -2.667 -12.589 4.105 1.00 97.00 150 ASP A C 1
ATOM 1249 O O . ASP A 1 150 ? -2.100 -13.616 4.517 1.00 97.00 150 ASP A O 1
ATOM 1253 N N . MET A 1 151 ? -2.267 -11.384 4.5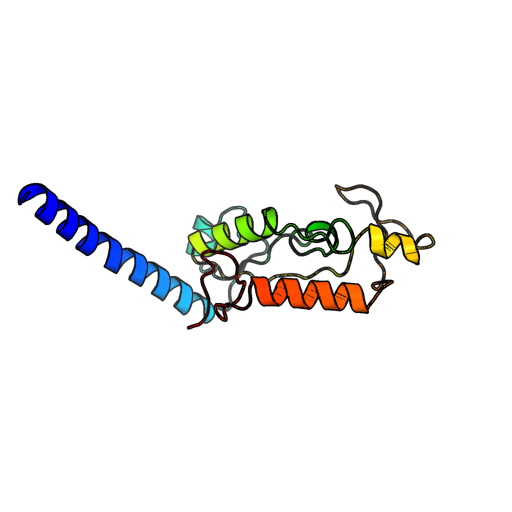14 1.00 96.69 151 MET A N 1
ATOM 1254 C CA . MET A 1 151 ? -1.341 -11.206 5.623 1.00 96.69 151 MET A CA 1
ATOM 1255 C C . MET A 1 151 ? -1.808 -11.983 6.868 1.00 96.69 151 MET A C 1
ATOM 1257 O O . MET A 1 151 ? -2.916 -11.770 7.353 1.00 96.69 151 MET A O 1
ATOM 1261 N N . PRO A 1 152 ? -0.956 -12.839 7.475 1.00 94.94 152 PRO A N 1
ATOM 1262 C CA . PRO A 1 152 ? -1.299 -13.500 8.724 1.00 94.94 152 PRO A CA 1
ATOM 1263 C C . PRO A 1 152 ? -1.656 -12.487 9.815 1.00 94.94 152 PRO A C 1
ATOM 1265 O O . PRO A 1 152 ? -0.835 -11.641 10.196 1.00 94.94 152 PRO A O 1
ATOM 1268 N N . GLY A 1 153 ? -2.879 -12.614 10.330 1.00 92.62 153 GLY A N 1
ATOM 1269 C CA . GLY A 1 153 ? -3.435 -11.717 11.340 1.00 92.62 153 GLY A CA 1
ATOM 1270 C C . GLY A 1 153 ? -3.912 -10.369 10.797 1.00 92.62 153 GLY A C 1
ATOM 1271 O O . GLY A 1 153 ? -4.052 -9.441 11.594 1.00 92.62 153 GLY A O 1
ATOM 1272 N N . LEU A 1 154 ? -4.126 -10.243 9.483 1.00 94.94 154 LEU A N 1
ATOM 1273 C CA . LEU A 1 154 ? -4.813 -9.100 8.896 1.00 94.94 154 LEU A CA 1
ATOM 1274 C C . LEU A 1 154 ? -6.206 -8.969 9.509 1.00 94.94 154 LEU A C 1
ATOM 1276 O O . LEU A 1 154 ? -6.982 -9.921 9.523 1.00 94.94 154 LEU A O 1
ATOM 1280 N N . ARG A 1 155 ? -6.510 -7.779 10.021 1.00 90.56 155 ARG A N 1
ATOM 1281 C CA . ARG A 1 155 ? -7.878 -7.406 10.399 1.00 90.56 155 ARG A CA 1
ATOM 1282 C C . ARG A 1 155 ? -8.585 -6.821 9.179 1.00 90.56 155 ARG A C 1
ATOM 1284 O O . ARG A 1 155 ? -8.014 -5.971 8.499 1.00 90.56 155 ARG A O 1
ATOM 1291 N N . GLY A 1 156 ? -9.794 -7.268 8.878 1.00 73.06 156 GLY A N 1
ATOM 1292 C CA . GLY A 1 156 ? -10.456 -6.960 7.610 1.00 73.06 156 GLY A CA 1
ATOM 1293 C C . GLY A 1 156 ? -11.873 -7.518 7.554 1.00 73.06 156 GLY A C 1
ATOM 1294 O O . GLY A 1 156 ? -12.263 -8.276 8.436 1.00 73.06 156 GLY A O 1
ATOM 1295 N N . ILE A 1 157 ? -12.640 -7.054 6.566 1.00 53.69 157 ILE A N 1
ATOM 1296 C CA . ILE A 1 157 ? -14.110 -7.072 6.520 1.00 53.69 157 ILE A CA 1
ATOM 1297 C C . ILE A 1 157 ? -14.649 -8.513 6.457 1.00 53.69 157 ILE A C 1
ATOM 1299 O O . ILE A 1 157 ? -14.608 -9.144 5.404 1.00 53.69 157 ILE A O 1
ATOM 1303 N N . LEU A 1 158 ? -15.203 -8.995 7.575 1.00 40.69 158 LEU A N 1
ATOM 1304 C CA . LEU A 1 158 ? -16.237 -10.038 7.581 1.00 40.69 158 LEU A CA 1
ATOM 1305 C C . LEU A 1 158 ? -17.623 -9.402 7.436 1.00 40.69 158 LEU A C 1
ATOM 1307 O O . LEU A 1 158 ? -17.842 -8.333 8.052 1.00 40.69 158 LEU A O 1
#

Foldseek 3Di:
DVVVVVVVVVCVVVPVVVVVVLLVLLVVLVPDPAADAACVVPLPVCVVVVHAEGEYDQCLQELCVQCVDQPHGDCPSVLVVQVVSSVSSHDYPYNHAQDHQNQCVVPPPVAFFDQDPVGTGHRDHGNDVVSSVVSVVLVCQQAVPPPHVHRVPHNHDD

Radius of gyration: 20.01 Å; chains: 1; bounding box: 37×43×61 Å

pLDDT: mean 90.25, std 9.55, range [40.69, 98.5]

Sequence (158 aa):
MRRILALLIVILFLWVPATLASEIEFQEGLSSFFGFMPAEFDFEHTKEAGGYWDRPFFELFEWGMIESKEGWFDFRMTDEYVRRAQRYGFHTLANIQPFAHWDQDLCHSNLPGIKSPRGRQTKGKPCNIDAYKSFVIRLVERYDGDGRDDMPGLRGIL

Secondary structure (DSSP, 8-state):
-HHHHHHHHHHHHHHHHHHHHHHHHHHHHTT---EETTSGGGHHHHHHTT--EE---TTTTBHHHHEEETTEE--HHHHHHHHHHHHTTPEE----B---HHHHHHH-TTSPPEEETTEEE---S-SSHHHHHHHHHHHHHTTS-SSSSPPTT-----